Protein AF-A0A3S0KM63-F1 (afdb_monomer)

Nearest PDB structures (foldseek):
  2q67-assembly1_A  TM=4.157E-01  e=1.810E+00  Bacillus cereus
  3vou-assembly1_A-2  TM=3.425E-01  e=4.540E+00  Bacillus mycoides KBAB4
  6bgh-assembly1_A  TM=2.123E-01  e=7.678E+00  Homo sapiens

Secondary structure (DSSP, 8-state):
----------PPPHHHHHHHHHTT--HHHHHHHHHHHHHT---BTTB--TTS---S-HHHHHHHHHHHHHTTGGGGGG---

Solvent-accessible surface area (backbone atoms only — not comparable to full-atom values): 5010 Å² total; per-residue (Å²): 133,87,82,88,78,85,90,82,89,77,90,76,56,68,69,60,53,50,55,27,55,76,74,72,44,57,63,67,59,54,51,34,20,50,52,17,13,52,72,63,47,83,42,46,72,94,55,43,46,97,88,62,42,15,14,83,44,74,63,51,22,53,51,41,38,50,48,50,58,72,70,42,60,85,58,67,79,75,80,83,127

Foldseek 3Di:
DDDDDDDDDDDDDVVLVVVCVVVVHDSVLVVLQLVCLLVVPDDDQVGADPVNHHHPDDVSSVVSVVCCVVVCVVVPVPPDD

Structure (mmCIF, N/CA/C/O backbone):
data_AF-A0A3S0KM63-F1
#
_entry.id   AF-A0A3S0KM63-F1
#
loop_
_atom_site.group_PDB
_atom_site.id
_atom_site.type_symbol
_atom_site.label_atom_id
_atom_site.label_alt_id
_atom_site.label_comp_id
_atom_site.label_asym_id
_atom_site.label_entity_id
_atom_site.label_seq_id
_atom_site.pdbx_PDB_ins_code
_atom_site.Cartn_x
_atom_site.Cartn_y
_atom_site.Cartn_z
_atom_site.occupancy
_atom_site.B_iso_or_equiv
_atom_site.auth_seq_id
_atom_site.auth_comp_id
_atom_site.auth_asym_id
_atom_site.auth_atom_id
_atom_site.pdbx_PDB_model_num
ATOM 1 N N . MET A 1 1 ? -12.862 20.105 -3.005 1.00 48.00 1 MET A N 1
ATOM 2 C CA . MET A 1 1 ? -13.746 18.930 -3.144 1.00 48.00 1 MET A CA 1
ATOM 3 C C . MET A 1 1 ? -13.333 17.966 -2.047 1.00 48.00 1 MET A C 1
ATOM 5 O O . MET A 1 1 ? -12.154 17.652 -1.993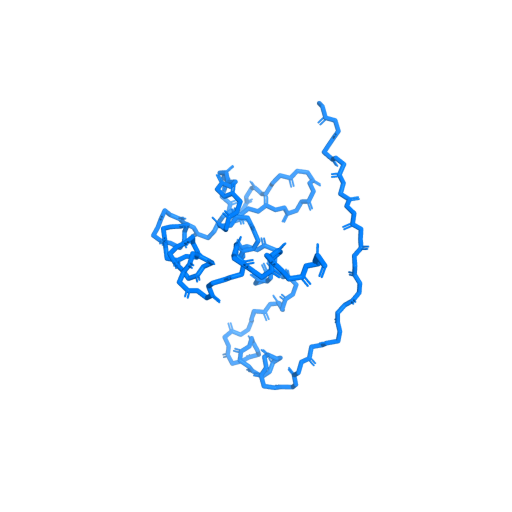 1.00 48.00 1 MET A O 1
ATOM 9 N N . GLN A 1 2 ? -14.212 17.645 -1.095 1.00 53.94 2 GLN A N 1
ATOM 10 C CA . GLN A 1 2 ? -13.865 16.696 -0.031 1.00 53.94 2 GLN A CA 1
ATOM 11 C C . GLN A 1 2 ? -13.807 15.300 -0.641 1.00 53.94 2 GLN A C 1
ATOM 13 O O . GLN A 1 2 ? -14.757 14.874 -1.296 1.00 53.94 2 GLN A O 1
ATOM 18 N N . GLU A 1 3 ? -12.684 14.621 -0.470 1.00 68.81 3 GLU A N 1
ATOM 19 C CA . GLU A 1 3 ? -12.516 13.263 -0.966 1.00 68.81 3 GLU A CA 1
ATOM 20 C C . GLU A 1 3 ? -13.199 12.320 0.016 1.00 68.81 3 GLU A C 1
ATOM 22 O O . GLU A 1 3 ? -12.807 12.215 1.176 1.00 68.81 3 GLU A O 1
ATOM 27 N N . GLN A 1 4 ? -14.304 11.723 -0.425 1.00 77.25 4 GLN A N 1
ATOM 28 C CA . GLN A 1 4 ? -15.076 10.791 0.385 1.00 77.25 4 GLN A CA 1
ATOM 29 C C . GLN A 1 4 ? -14.332 9.458 0.429 1.00 77.25 4 GLN A C 1
ATOM 31 O O . GLN A 1 4 ? -14.098 8.838 -0.608 1.00 77.25 4 GLN A O 1
ATOM 36 N N . THR A 1 5 ? -13.961 9.022 1.630 1.00 79.62 5 THR A N 1
ATOM 37 C CA . THR A 1 5 ? -13.321 7.728 1.869 1.00 79.62 5 THR A CA 1
ATOM 38 C C . THR A 1 5 ? -14.267 6.811 2.638 1.00 79.62 5 THR A C 1
ATOM 40 O O . THR A 1 5 ? -14.973 7.241 3.549 1.00 79.62 5 THR A O 1
ATOM 43 N N . ASN A 1 6 ? -14.279 5.530 2.267 1.00 86.38 6 ASN A N 1
ATOM 44 C CA . ASN A 1 6 ? -14.971 4.483 3.013 1.00 86.38 6 ASN A CA 1
ATOM 45 C C . ASN A 1 6 ? -13.942 3.732 3.863 1.00 86.38 6 ASN A C 1
ATOM 47 O O . ASN A 1 6 ? -12.917 3.292 3.341 1.00 86.38 6 ASN A O 1
ATOM 51 N N . ALA A 1 7 ? -14.208 3.587 5.161 1.00 88.00 7 ALA A N 1
ATOM 52 C CA . ALA A 1 7 ? -13.321 2.866 6.066 1.00 88.00 7 ALA A CA 1
ATOM 53 C C . ALA A 1 7 ? -13.605 1.359 6.028 1.00 88.00 7 ALA A C 1
ATOM 55 O O . ALA A 1 7 ? -14.757 0.933 6.103 1.00 88.00 7 ALA A O 1
ATOM 56 N N . ILE A 1 8 ? -12.539 0.564 5.959 1.00 92.00 8 ILE A N 1
ATOM 57 C CA . ILE A 1 8 ? -12.565 -0.881 6.191 1.00 92.0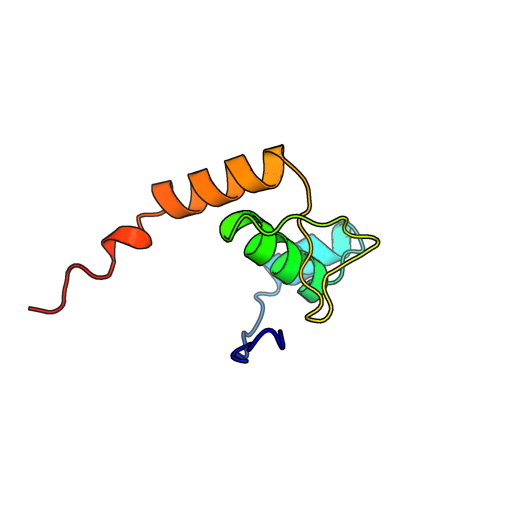0 8 ILE A CA 1
ATOM 58 C C . ILE A 1 8 ? -11.508 -1.225 7.243 1.00 92.00 8 ILE A C 1
ATOM 60 O O . ILE A 1 8 ? -10.465 -0.573 7.307 1.00 92.00 8 ILE A O 1
ATOM 64 N N . THR A 1 9 ? -11.768 -2.243 8.060 1.00 93.75 9 THR A N 1
ATOM 65 C CA . THR A 1 9 ? -10.789 -2.802 9.002 1.00 93.75 9 THR A CA 1
ATOM 66 C C . THR A 1 9 ? -10.277 -4.121 8.437 1.00 93.75 9 THR A C 1
ATOM 68 O O . THR A 1 9 ? -11.074 -4.961 8.024 1.00 93.75 9 THR A O 1
ATOM 71 N N . LEU A 1 10 ? -8.955 -4.283 8.390 1.00 93.88 10 LEU A N 1
ATOM 72 C CA . LEU A 1 10 ? -8.282 -5.478 7.888 1.00 93.88 10 LEU A CA 1
ATOM 73 C C . LEU A 1 10 ? -7.299 -5.969 8.947 1.00 93.88 10 LEU A C 1
ATOM 75 O O . LEU A 1 10 ? -6.415 -5.215 9.352 1.00 93.88 10 LEU A O 1
ATOM 79 N N . ASP A 1 11 ? -7.430 -7.228 9.353 1.00 96.62 11 ASP A N 1
ATOM 80 C CA . ASP A 1 11 ? -6.399 -7.893 10.144 1.00 96.62 11 ASP A C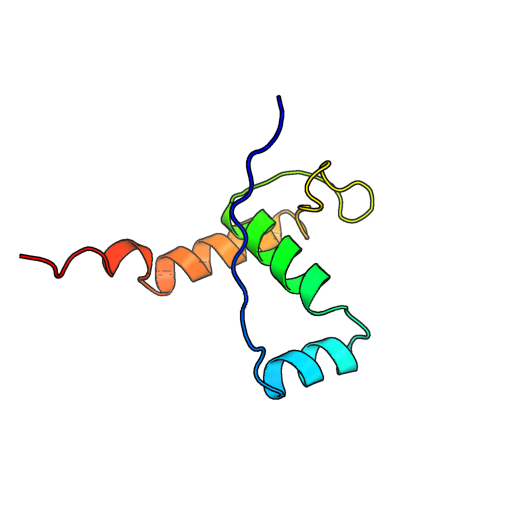A 1
ATOM 81 C C . ASP A 1 11 ? -5.207 -8.214 9.238 1.00 96.62 11 ASP A C 1
ATOM 83 O O . ASP A 1 11 ? -5.367 -8.780 8.151 1.00 96.62 11 ASP A O 1
ATOM 87 N N . LEU A 1 12 ? -4.004 -7.834 9.669 1.00 96.56 12 LEU A N 1
ATOM 88 C CA . LEU A 1 12 ? -2.790 -8.053 8.890 1.00 96.56 12 LEU A CA 1
ATOM 89 C C . LEU A 1 12 ? -2.132 -9.377 9.293 1.00 96.56 12 LEU A C 1
ATOM 91 O O . LEU A 1 12 ? -1.912 -9.606 10.486 1.00 96.56 12 LEU A O 1
ATOM 95 N N . PRO A 1 13 ? -1.774 -10.244 8.328 1.00 97.62 13 PRO A N 1
ATOM 96 C CA . PRO A 1 13 ? -1.036 -11.456 8.638 1.00 97.62 13 PRO A CA 1
ATOM 97 C C . PRO A 1 13 ? 0.362 -11.090 9.159 1.00 97.62 13 PRO A C 1
ATOM 99 O O . PRO A 1 13 ? 0.970 -10.125 8.675 1.00 97.62 13 PRO A O 1
ATOM 102 N N . PRO A 1 14 ? 0.914 -11.853 10.116 1.00 97.56 14 PRO A N 1
ATOM 103 C CA . PRO A 1 14 ? 2.203 -11.531 10.716 1.00 97.56 14 PRO A CA 1
ATOM 104 C C . PRO A 1 14 ? 3.350 -11.573 9.692 1.00 97.56 14 PRO A C 1
ATOM 106 O O . PRO A 1 14 ? 4.367 -10.924 9.894 1.00 97.56 14 PRO A O 1
ATOM 109 N N . GLU A 1 15 ? 3.198 -12.276 8.567 1.00 97.81 15 GLU A N 1
ATOM 110 C CA . GLU A 1 15 ? 4.126 -12.246 7.429 1.00 97.81 15 GLU A CA 1
ATOM 111 C C . GLU A 1 15 ? 4.251 -10.846 6.826 1.00 97.81 15 GLU A C 1
ATOM 113 O O . GLU A 1 15 ? 5.362 -10.400 6.549 1.00 97.81 15 GLU A O 1
ATOM 118 N N . PHE A 1 16 ? 3.125 -10.154 6.637 1.00 97.38 16 PHE A N 1
ATOM 119 C CA . PHE A 1 16 ? 3.115 -8.806 6.076 1.00 97.38 16 PHE A CA 1
ATOM 120 C C . PHE A 1 16 ? 3.662 -7.793 7.080 1.00 97.38 16 PHE A C 1
ATOM 122 O O . PHE A 1 16 ? 4.469 -6.945 6.716 1.00 97.38 16 PHE A O 1
ATOM 129 N N . VAL A 1 17 ? 3.288 -7.934 8.356 1.00 97.31 17 VAL A N 1
ATOM 130 C CA . VAL A 1 17 ? 3.823 -7.084 9.429 1.00 97.31 17 VAL A CA 1
ATOM 131 C C . VAL A 1 17 ? 5.343 -7.225 9.517 1.00 97.31 17 VAL A C 1
ATOM 133 O O . VA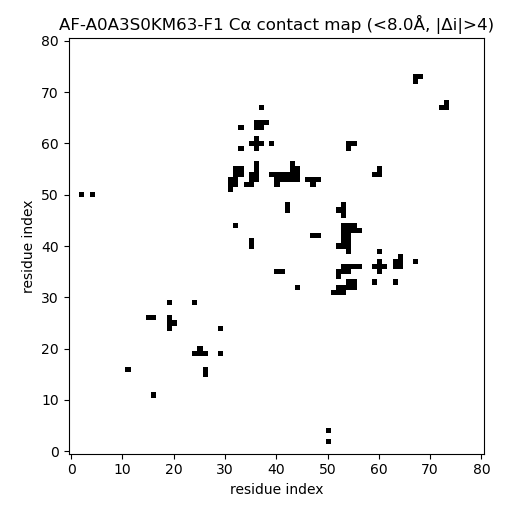L A 1 17 ? 6.042 -6.220 9.450 1.00 97.31 17 VAL A O 1
ATOM 136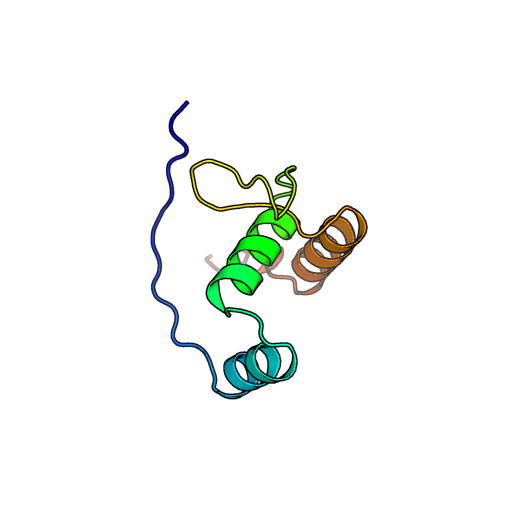 N N . ARG A 1 18 ? 5.868 -8.458 9.549 1.00 97.69 18 ARG A N 1
ATOM 137 C CA . ARG A 1 18 ? 7.318 -8.711 9.559 1.00 97.69 18 ARG A CA 1
ATOM 138 C C . ARG A 1 18 ? 8.023 -8.142 8.330 1.00 97.69 18 ARG A C 1
ATOM 140 O O . ARG A 1 18 ? 9.127 -7.628 8.459 1.00 97.69 18 ARG A O 1
ATOM 147 N N . LEU A 1 19 ? 7.412 -8.242 7.148 1.00 97.31 19 LEU A N 1
ATOM 148 C CA . LEU A 1 19 ? 7.976 -7.668 5.925 1.00 97.31 19 LEU A CA 1
ATOM 149 C C . LEU A 1 19 ? 8.154 -6.150 6.066 1.00 97.31 19 LEU A C 1
ATOM 151 O O . LEU A 1 19 ? 9.222 -5.633 5.767 1.00 97.31 19 LEU A O 1
ATOM 155 N N . CYS A 1 20 ? 7.138 -5.454 6.574 1.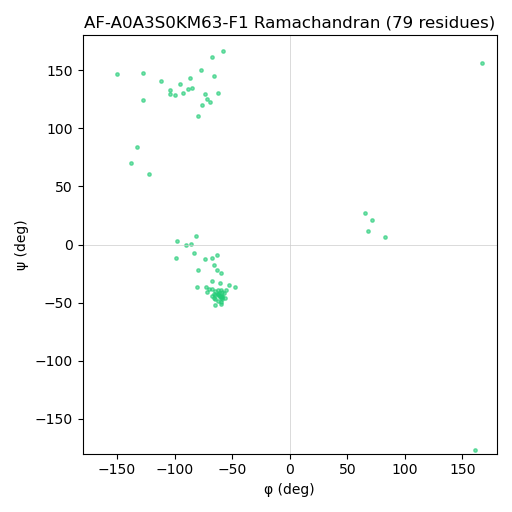00 97.06 20 CYS A N 1
ATOM 156 C CA . CYS A 1 20 ? 7.215 -4.020 6.839 1.00 97.06 20 CYS A CA 1
ATOM 157 C C . CYS A 1 20 ? 8.239 -3.678 7.936 1.00 97.06 20 CYS A C 1
ATOM 159 O O . CYS A 1 20 ? 8.986 -2.714 7.793 1.00 97.06 20 CYS A O 1
ATOM 161 N N . GLU A 1 21 ? 8.314 -4.478 9.003 1.00 96.44 21 GLU A N 1
ATOM 162 C CA . GLU A 1 21 ? 9.264 -4.282 10.107 1.00 96.44 21 GLU A CA 1
ATOM 163 C C . GLU A 1 21 ? 10.729 -4.389 9.665 1.00 96.44 21 GLU A C 1
ATOM 165 O O . GLU A 1 21 ? 11.549 -3.601 10.135 1.00 96.44 21 GLU A O 1
ATOM 170 N N . ILE A 1 22 ? 11.060 -5.320 8.758 1.00 96.94 22 ILE A N 1
ATOM 171 C CA . ILE A 1 22 ? 12.426 -5.495 8.225 1.00 96.94 22 ILE A CA 1
ATOM 172 C C . ILE A 1 22 ? 12.954 -4.190 7.617 1.00 96.94 22 ILE A C 1
ATOM 174 O O . ILE A 1 22 ? 14.117 -3.844 7.823 1.00 96.94 22 ILE A O 1
ATOM 178 N N . ASP A 1 23 ? 12.084 -3.454 6.927 1.00 94.56 23 ASP A N 1
ATOM 179 C CA . ASP A 1 23 ? 12.421 -2.200 6.251 1.00 94.56 23 ASP A CA 1
ATOM 180 C C . ASP A 1 23 ? 12.050 -0.950 7.076 1.00 94.56 23 ASP A C 1
ATOM 182 O O . ASP A 1 23 ? 12.229 0.179 6.617 1.00 94.56 23 ASP A O 1
ATOM 186 N N . GLY A 1 24 ? 11.538 -1.120 8.303 1.00 96.00 24 GLY A N 1
ATOM 187 C CA . GLY A 1 24 ? 11.121 -0.018 9.177 1.00 96.00 24 GLY A CA 1
ATOM 188 C C . GLY A 1 24 ? 9.923 0.785 8.652 1.00 96.00 24 GLY A C 1
ATOM 189 O O . GLY A 1 24 ? 9.796 1.974 8.948 1.00 96.00 24 GLY A O 1
ATOM 190 N N . ILE A 1 25 ? 9.059 0.158 7.853 1.00 95.19 25 ILE A N 1
ATOM 191 C CA . ILE A 1 25 ? 7.909 0.791 7.201 1.00 95.19 25 ILE A CA 1
ATOM 192 C C . ILE A 1 25 ? 6.648 0.582 8.050 1.00 95.19 25 ILE A C 1
ATOM 194 O O . ILE A 1 25 ? 6.387 -0.513 8.537 1.00 95.19 25 ILE A O 1
ATOM 198 N N . ASP A 1 26 ? 5.819 1.619 8.194 1.00 95.12 26 ASP A N 1
ATOM 199 C CA . ASP A 1 26 ? 4.466 1.476 8.747 1.00 95.12 26 ASP A CA 1
ATOM 200 C C . ASP A 1 26 ? 3.572 0.698 7.751 1.00 95.12 26 ASP A C 1
ATOM 202 O O . ASP A 1 26 ? 3.395 1.156 6.614 1.00 95.12 26 ASP A O 1
ATOM 206 N N . PRO A 1 27 ? 2.962 -0.441 8.138 1.00 96.25 27 PRO A N 1
ATOM 207 C CA . PRO A 1 27 ? 2.051 -1.184 7.269 1.00 96.25 27 PRO A CA 1
ATOM 208 C C . PRO A 1 27 ? 0.919 -0.327 6.687 1.00 96.25 27 PRO A C 1
ATOM 210 O O . PRO A 1 27 ? 0.525 -0.522 5.534 1.00 96.25 27 PRO A O 1
ATOM 213 N N . ALA A 1 28 ? 0.407 0.650 7.445 1.00 93.62 28 ALA A N 1
ATOM 214 C CA . ALA A 1 28 ? -0.644 1.539 6.962 1.00 93.62 28 ALA A CA 1
ATOM 215 C C . ALA A 1 28 ? -0.146 2.462 5.839 1.00 93.62 28 ALA A C 1
ATOM 217 O O . ALA A 1 28 ? -0.876 2.688 4.870 1.00 93.62 28 ALA A O 1
ATOM 218 N N . LEU A 1 29 ? 1.093 2.957 5.934 1.00 93.69 29 LEU A N 1
ATOM 219 C CA . LEU A 1 29 ? 1.738 3.741 4.879 1.00 93.69 29 LEU A CA 1
ATOM 220 C C . LEU A 1 29 ? 1.892 2.906 3.604 1.00 93.69 29 LEU A C 1
ATOM 222 O O . LEU A 1 29 ? 1.472 3.345 2.533 1.00 93.69 29 LEU A O 1
ATOM 226 N N . MET A 1 30 ? 2.411 1.681 3.736 1.00 95.12 30 MET A N 1
ATOM 227 C CA . MET A 1 30 ? 2.609 0.775 2.602 1.00 95.12 30 MET A CA 1
ATOM 228 C C . MET A 1 30 ? 1.291 0.469 1.875 1.00 95.12 30 MET A C 1
ATOM 230 O O . MET A 1 30 ? 1.214 0.557 0.647 1.00 95.12 30 MET A O 1
ATOM 234 N N . LEU A 1 31 ? 0.232 0.150 2.627 1.00 95.56 31 LEU A N 1
ATOM 235 C CA . LEU A 1 31 ? -1.084 -0.157 2.061 1.00 95.56 31 LEU A CA 1
ATOM 236 C C . LEU A 1 31 ? -1.716 1.054 1.373 1.00 95.56 31 LEU A C 1
ATOM 238 O O . LEU A 1 31 ? -2.256 0.917 0.275 1.00 95.56 31 LEU A O 1
ATOM 242 N N . ARG A 1 32 ? -1.635 2.246 1.979 1.00 94.00 32 ARG A N 1
ATOM 243 C CA . ARG A 1 32 ? -2.153 3.474 1.357 1.00 94.00 32 ARG A CA 1
ATOM 244 C C . ARG A 1 32 ? -1.425 3.791 0.060 1.00 94.00 32 ARG A C 1
ATOM 246 O O . ARG A 1 32 ? -2.085 4.119 -0.922 1.00 94.00 32 ARG A O 1
ATOM 253 N N . GLY A 1 33 ? -0.102 3.652 0.030 1.00 94.50 33 GLY A N 1
ATOM 254 C CA . GLY A 1 33 ? 0.664 3.888 -1.188 1.00 94.50 33 GLY A CA 1
ATOM 255 C C . GLY A 1 33 ? 0.329 2.893 -2.293 1.00 94.50 33 GLY A C 1
ATOM 256 O O . GLY A 1 33 ? 0.033 3.301 -3.413 1.00 94.50 33 GLY A O 1
ATOM 257 N N . PHE A 1 34 ? 0.211 1.605 -1.962 1.00 95.31 34 PHE A N 1
ATOM 258 C CA . PHE A 1 34 ? -0.232 0.597 -2.926 1.00 95.31 34 PHE A CA 1
ATOM 259 C C . PHE A 1 34 ? -1.632 0.895 -3.493 1.00 95.31 34 PHE A C 1
ATOM 261 O O . PHE A 1 34 ? -1.843 0.815 -4.703 1.00 95.31 34 PHE A O 1
ATOM 268 N N . ILE A 1 35 ? -2.594 1.278 -2.646 1.00 94.62 35 ILE A N 1
ATOM 269 C CA . ILE A 1 35 ? -3.941 1.671 -3.094 1.00 94.62 35 ILE A CA 1
ATOM 270 C C . ILE A 1 35 ? -3.862 2.895 -4.015 1.00 94.62 35 ILE A C 1
ATOM 272 O O . ILE A 1 35 ? -4.490 2.907 -5.077 1.00 94.62 35 ILE A O 1
ATOM 276 N N . ALA A 1 36 ? -3.067 3.904 -3.647 1.00 94.94 36 ALA A N 1
ATOM 277 C CA . ALA A 1 36 ? -2.844 5.082 -4.476 1.00 94.94 36 ALA A CA 1
ATOM 278 C C . ALA A 1 36 ? -2.254 4.705 -5.844 1.00 94.94 36 ALA A C 1
ATOM 280 O O . ALA A 1 36 ? -2.714 5.217 -6.869 1.00 94.94 36 ALA A O 1
ATOM 281 N N . ASP A 1 37 ? -1.310 3.763 -5.871 1.00 95.62 37 ASP A N 1
ATOM 282 C CA . ASP A 1 37 ? -0.674 3.278 -7.089 1.00 95.62 37 ASP A CA 1
ATOM 283 C C . ASP A 1 37 ? -1.668 2.545 -8.007 1.00 95.62 37 ASP A C 1
ATOM 285 O O . ASP A 1 37 ? -1.755 2.851 -9.200 1.00 95.62 37 ASP A O 1
ATOM 289 N N . VAL A 1 38 ? -2.492 1.644 -7.456 1.00 95.00 38 VAL A N 1
ATOM 290 C CA . VAL A 1 38 ? -3.557 0.947 -8.206 1.00 95.00 38 VAL A CA 1
ATOM 291 C C . VAL A 1 38 ? -4.567 1.945 -8.788 1.00 95.00 38 VAL A C 1
ATOM 293 O O . VAL A 1 38 ? -4.952 1.847 -9.962 1.00 95.00 38 VAL A O 1
ATOM 296 N N . CYS A 1 39 ? -4.976 2.936 -7.992 1.00 92.81 39 CYS A N 1
ATOM 297 C CA . CYS A 1 39 ? -5.922 3.976 -8.397 1.00 92.81 39 CYS A CA 1
ATOM 298 C C . CYS A 1 39 ? -5.320 5.015 -9.358 1.00 92.81 39 CYS A C 1
ATOM 300 O O . CYS A 1 39 ? -6.069 5.780 -9.964 1.00 92.81 39 CYS A O 1
ATOM 302 N N . GLY A 1 40 ? -3.996 5.039 -9.539 1.00 91.88 40 GLY A N 1
ATOM 303 C CA . GLY A 1 40 ? -3.306 6.031 -10.366 1.00 91.88 40 GLY A CA 1
ATOM 304 C C . GLY A 1 40 ? -3.282 7.434 -9.754 1.00 91.88 40 GLY A C 1
ATOM 305 O O . GLY A 1 40 ? -3.102 8.409 -10.483 1.00 91.88 40 GLY A O 1
ATOM 306 N N . ILE A 1 41 ? -3.468 7.546 -8.436 1.00 91.44 41 ILE A N 1
ATOM 307 C CA . ILE A 1 41 ? -3.388 8.813 -7.707 1.00 91.44 41 ILE A CA 1
ATOM 308 C C . ILE A 1 41 ? -1.969 9.365 -7.847 1.00 91.44 41 ILE A C 1
ATOM 310 O O . ILE A 1 41 ? -0.992 8.659 -7.624 1.00 91.44 41 ILE A O 1
ATOM 314 N N . THR A 1 42 ? -1.840 10.636 -8.218 1.00 84.06 42 THR A N 1
ATOM 315 C CA . THR A 1 42 ? -0.542 11.307 -8.350 1.00 84.06 42 THR A CA 1
ATOM 316 C C . THR A 1 42 ? -0.293 12.234 -7.170 1.00 84.06 42 THR A C 1
ATOM 318 O O . THR A 1 42 ? -1.156 13.037 -6.823 1.00 84.06 42 THR A O 1
ATOM 321 N N . GLY A 1 43 ? 0.896 12.152 -6.586 1.00 80.56 43 GLY A N 1
ATOM 322 C CA . GLY A 1 43 ? 1.331 12.953 -5.445 1.00 80.56 43 GLY A CA 1
ATOM 323 C C . GLY A 1 43 ? 2.609 12.353 -4.876 1.00 80.56 43 GLY A C 1
ATOM 324 O O . GLY A 1 43 ? 2.874 11.172 -5.099 1.00 80.56 43 GLY A O 1
ATOM 325 N N . TRP A 1 44 ? 3.413 13.154 -4.185 1.00 76.69 44 TRP A N 1
ATOM 326 C CA . TRP A 1 44 ? 4.643 12.659 -3.577 1.00 76.69 44 TRP A CA 1
ATOM 327 C C . TRP A 1 44 ? 4.352 12.095 -2.189 1.00 76.69 44 TRP A C 1
ATOM 329 O O . TRP A 1 44 ? 3.578 12.688 -1.447 1.00 76.69 44 TRP A O 1
ATOM 339 N N . LEU A 1 45 ? 5.028 11.015 -1.794 1.00 80.81 45 LEU A N 1
ATOM 340 C CA . LEU A 1 45 ? 4.974 10.464 -0.428 1.00 80.81 45 LEU A CA 1
ATOM 341 C C . LEU A 1 45 ? 5.154 11.526 0.674 1.00 80.81 45 LEU A C 1
ATOM 343 O O . LEU A 1 45 ? 4.509 11.458 1.713 1.00 80.81 45 LEU A O 1
ATOM 347 N N . HIS A 1 46 ? 6.012 12.524 0.436 1.00 82.44 46 HIS A N 1
ATOM 348 C CA . HIS A 1 46 ? 6.282 13.614 1.380 1.00 82.44 46 HIS A CA 1
ATOM 349 C C . HIS A 1 46 ? 5.255 14.764 1.316 1.00 82.44 46 HIS A C 1
ATOM 351 O O . HIS A 1 46 ? 5.298 15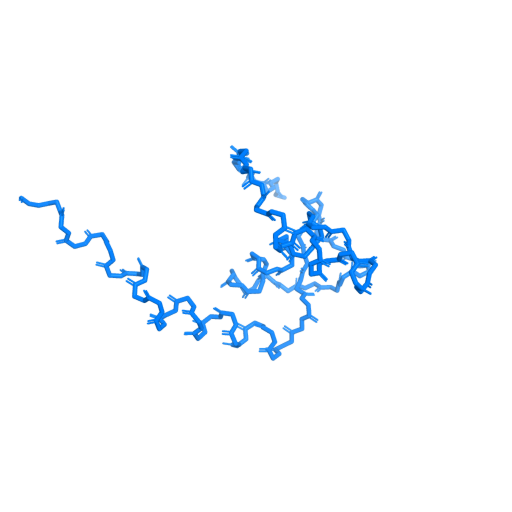.664 2.150 1.00 82.44 46 HIS A O 1
ATOM 357 N N . VAL A 1 47 ? 4.332 14.740 0.345 1.00 86.06 47 VAL A N 1
ATOM 358 C CA . VAL A 1 47 ? 3.198 15.672 0.210 1.00 86.06 47 VAL A CA 1
ATOM 359 C C . VAL A 1 47 ? 1.940 14.882 -0.190 1.00 86.06 47 VAL A C 1
ATOM 361 O O . VAL A 1 47 ? 1.490 14.967 -1.340 1.00 86.06 47 VAL A O 1
ATOM 364 N N . PRO A 1 48 ? 1.381 14.065 0.720 1.00 86.19 48 PRO A N 1
ATOM 365 C CA . PRO A 1 48 ? 0.188 13.292 0.421 1.00 86.19 48 PRO A CA 1
ATOM 366 C C . PRO A 1 48 ? -1.034 14.192 0.238 1.00 86.19 48 PRO A C 1
ATOM 368 O O . PRO A 1 48 ? -1.073 15.340 0.692 1.00 86.19 48 PRO A O 1
ATOM 371 N N . ARG A 1 49 ? -2.070 13.651 -0.407 1.00 87.75 49 ARG A N 1
ATOM 372 C CA . ARG A 1 49 ? -3.404 14.264 -0.401 1.00 87.75 49 ARG A CA 1
ATOM 373 C C . ARG A 1 49 ? -3.922 14.412 1.028 1.00 87.75 49 ARG A C 1
ATOM 375 O O . ARG A 1 49 ? -3.429 13.792 1.968 1.00 87.75 49 ARG A O 1
ATOM 382 N N . THR A 1 50 ? -4.980 15.199 1.187 1.00 88.25 50 THR A N 1
ATOM 383 C CA . THR A 1 50 ? -5.630 15.424 2.488 1.00 88.25 50 THR A CA 1
ATOM 384 C C . THR A 1 50 ? -6.161 14.149 3.145 1.00 88.25 50 THR A C 1
ATOM 386 O O . THR A 1 50 ? -6.298 14.107 4.362 1.00 88.25 50 THR A O 1
ATOM 389 N N . ASP A 1 51 ? -6.457 13.116 2.355 1.00 87.38 51 ASP A N 1
ATOM 390 C CA . ASP A 1 51 ? -6.894 11.794 2.817 1.00 87.38 51 ASP A CA 1
ATOM 391 C C . ASP A 1 51 ? -5.721 10.845 3.153 1.00 87.38 51 ASP A C 1
ATOM 393 O O . ASP A 1 51 ? -5.935 9.711 3.582 1.00 87.38 51 ASP A O 1
ATOM 397 N N . GLY A 1 52 ? -4.478 11.310 3.000 1.00 89.81 52 GLY A N 1
ATOM 398 C CA . GLY A 1 52 ? -3.266 10.556 3.303 1.00 89.81 52 GLY A CA 1
ATOM 399 C C . GLY A 1 52 ? -2.805 9.611 2.193 1.00 89.81 52 GLY A C 1
ATOM 400 O O . GLY A 1 52 ? -1.861 8.859 2.428 1.00 89.81 52 GLY A O 1
ATOM 401 N N . TYR A 1 53 ? -3.433 9.624 1.011 1.00 92.75 53 TYR A N 1
ATOM 402 C CA . TYR A 1 53 ? -2.999 8.814 -0.129 1.00 92.75 53 TYR A CA 1
ATOM 403 C C . TYR A 1 53 ? -1.957 9.555 -0.976 1.00 92.75 53 TYR A C 1
ATOM 405 O O . TYR A 1 53 ? -2.118 10.726 -1.332 1.00 92.75 53 TYR A O 1
ATOM 413 N N . ALA A 1 54 ? -0.887 8.847 -1.327 1.00 93.12 54 ALA A N 1
ATOM 414 C CA . ALA A 1 54 ? 0.176 9.303 -2.215 1.00 93.12 54 ALA A CA 1
ATOM 415 C C . ALA A 1 54 ? 0.774 8.101 -2.941 1.00 93.12 54 ALA A C 1
ATOM 417 O O . ALA A 1 54 ? 0.849 7.023 -2.363 1.00 93.12 54 ALA A O 1
ATOM 418 N N . SER A 1 55 ? 1.205 8.287 -4.184 1.00 93.81 55 SER A N 1
ATOM 419 C CA . SER A 1 55 ? 1.855 7.223 -4.951 1.00 93.81 55 SER A CA 1
ATOM 420 C C . SER A 1 55 ? 3.300 7.028 -4.499 1.00 93.81 55 SER A C 1
ATOM 422 O O . SER A 1 55 ? 3.966 7.982 -4.084 1.00 93.81 55 SER A O 1
ATOM 424 N N . HIS A 1 56 ? 3.790 5.795 -4.615 1.00 93.44 56 HIS A N 1
ATOM 425 C CA . HIS A 1 56 ? 5.203 5.486 -4.415 1.00 93.44 56 HIS A CA 1
ATOM 426 C C . HIS A 1 56 ? 6.061 5.839 -5.641 1.00 93.44 56 HIS A C 1
ATOM 428 O O . HIS A 1 56 ? 7.249 6.111 -5.486 1.00 93.44 56 HIS A O 1
ATOM 434 N N . GLY A 1 57 ? 5.461 5.939 -6.834 1.00 91.88 57 GLY A N 1
ATOM 435 C CA . GLY A 1 57 ? 6.164 6.347 -8.047 1.00 91.88 57 GLY A CA 1
ATOM 436 C C . GLY A 1 57 ? 5.462 5.960 -9.352 1.00 91.88 57 GLY A C 1
ATOM 437 O O . GLY A 1 57 ? 4.313 5.510 -9.391 1.00 91.88 57 GLY A O 1
ATOM 438 N N . SER A 1 58 ? 6.103 6.248 -10.487 1.00 90.06 58 SER A N 1
ATOM 439 C CA . SER A 1 58 ? 5.549 5.931 -11.815 1.00 90.06 58 SER A CA 1
ATOM 440 C C . SER A 1 58 ? 5.582 4.446 -12.140 1.00 90.06 58 SER A C 1
ATOM 442 O O . SER A 1 58 ? 4.661 3.948 -12.792 1.00 90.06 58 SER A O 1
ATOM 444 N N . ASP A 1 59 ? 6.628 3.755 -11.707 1.00 94.31 59 ASP A N 1
ATOM 445 C CA . ASP A 1 59 ? 6.836 2.349 -12.035 1.00 94.31 59 ASP A CA 1
ATOM 446 C C . ASP A 1 59 ? 5.979 1.484 -11.115 1.00 94.31 59 ASP A C 1
ATOM 448 O O . ASP A 1 59 ? 5.334 0.541 -11.569 1.00 94.31 59 ASP A O 1
ATOM 452 N N . GLU A 1 60 ? 5.841 1.890 -9.856 1.00 95.25 60 GLU A N 1
ATOM 453 C CA . GLU A 1 60 ? 4.948 1.296 -8.868 1.00 95.25 60 GLU A CA 1
ATOM 454 C C . GLU A 1 60 ? 3.495 1.356 -9.344 1.00 95.25 60 GLU A C 1
ATOM 456 O O . GLU A 1 60 ? 2.814 0.332 -9.348 1.00 95.25 60 GLU A O 1
ATOM 461 N N . ARG A 1 61 ? 3.037 2.501 -9.875 1.00 94.50 61 ARG A N 1
ATOM 462 C CA . ARG A 1 61 ? 1.713 2.622 -10.518 1.00 94.50 61 ARG A CA 1
ATOM 463 C C . ARG A 1 61 ? 1.516 1.626 -11.656 1.00 94.50 61 ARG A C 1
ATOM 465 O O . ARG A 1 61 ? 0.471 0.978 -11.738 1.00 94.50 61 ARG A O 1
ATOM 472 N N . GLN A 1 62 ? 2.504 1.487 -12.539 1.00 93.75 62 GLN A N 1
ATOM 473 C CA . GLN A 1 62 ? 2.423 0.542 -13.657 1.00 93.75 62 GLN A CA 1
ATOM 474 C C . GLN A 1 62 ? 2.378 -0.909 -13.163 1.00 93.75 62 GLN A C 1
ATOM 476 O O . GLN A 1 62 ? 1.518 -1.680 -13.596 1.00 93.75 62 GLN A O 1
ATOM 481 N N . MET A 1 63 ? 3.252 -1.274 -12.225 1.00 95.31 63 MET A N 1
ATOM 482 C CA . MET A 1 63 ? 3.344 -2.626 -11.675 1.00 95.31 63 MET A CA 1
ATOM 483 C C . MET A 1 63 ? 2.111 -3.003 -10.852 1.00 95.31 63 MET A C 1
ATOM 485 O O . MET A 1 63 ? 1.562 -4.088 -11.043 1.00 95.31 63 MET A O 1
ATOM 489 N N . ALA A 1 64 ? 1.626 -2.109 -9.990 1.00 94.69 64 ALA A N 1
ATOM 490 C CA . ALA A 1 64 ? 0.435 -2.332 -9.177 1.00 94.69 64 ALA A CA 1
ATOM 491 C C . ALA A 1 64 ? -0.804 -2.540 -10.058 1.00 94.69 64 ALA A C 1
ATOM 493 O O . ALA A 1 64 ? -1.596 -3.459 -9.832 1.00 94.69 64 ALA A O 1
ATOM 494 N N . ARG A 1 65 ? -0.942 -1.749 -11.129 1.00 91.00 65 ARG A N 1
ATOM 495 C CA . ARG A 1 65 ? -2.047 -1.893 -12.083 1.00 91.00 65 ARG A CA 1
ATOM 496 C C . ARG A 1 65 ? -1.933 -3.167 -12.918 1.00 91.00 65 ARG A C 1
ATOM 498 O O . ARG A 1 65 ? -2.942 -3.838 -13.139 1.00 91.00 65 ARG A O 1
ATOM 505 N N . ALA A 1 66 ? -0.720 -3.544 -13.323 1.00 92.69 66 ALA A N 1
ATOM 506 C CA . ALA A 1 66 ? -0.467 -4.819 -13.989 1.00 92.69 66 ALA A CA 1
ATOM 507 C C . ALA A 1 66 ? -0.803 -6.013 -13.079 1.00 92.69 66 ALA A C 1
ATOM 509 O O . ALA A 1 66 ? -1.445 -6.960 -13.533 1.00 92.69 66 ALA A O 1
ATOM 510 N N . TYR A 1 67 ? -0.430 -5.958 -11.796 1.00 92.62 67 TYR A N 1
ATOM 511 C CA . TYR A 1 67 ? -0.805 -6.960 -10.797 1.00 92.62 67 TYR A CA 1
ATOM 512 C C . TYR A 1 67 ? -2.326 -7.055 -10.643 1.00 92.62 67 TYR A C 1
ATOM 514 O O . TYR A 1 67 ? -2.878 -8.144 -10.784 1.00 92.62 67 TYR A O 1
ATOM 522 N N . PHE A 1 68 ? -3.015 -5.926 -10.440 1.00 89.38 68 PHE A N 1
ATOM 523 C CA . PHE A 1 68 ? -4.474 -5.885 -10.291 1.00 89.38 68 PHE A CA 1
ATOM 524 C C . PHE A 1 68 ? -5.201 -6.502 -11.497 1.00 89.38 68 PHE A C 1
ATOM 526 O O . PHE A 1 68 ? -6.151 -7.272 -11.338 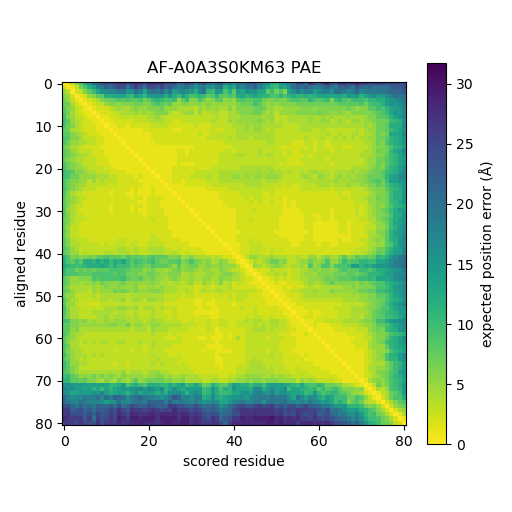1.00 89.38 68 PHE A O 1
ATOM 533 N N . TRP A 1 69 ? -4.721 -6.217 -12.712 1.00 87.88 69 TRP A N 1
ATOM 534 C CA . TRP A 1 69 ? -5.241 -6.828 -13.933 1.00 87.88 69 TRP A CA 1
ATOM 535 C C . TRP A 1 69 ? -4.982 -8.341 -13.966 1.00 87.88 69 TRP A C 1
ATOM 537 O O . TRP A 1 69 ? -5.913 -9.128 -14.134 1.00 87.88 69 TRP A O 1
ATOM 547 N N . ARG A 1 70 ? -3.730 -8.768 -13.761 1.00 89.44 70 ARG A N 1
ATOM 548 C CA . ARG A 1 70 ? -3.316 -10.179 -13.862 1.00 89.44 70 ARG A CA 1
ATOM 549 C C . ARG A 1 70 ? -3.902 -11.079 -12.785 1.00 89.44 70 ARG A C 1
ATOM 551 O O . ARG A 1 70 ? -4.154 -12.244 -13.067 1.00 89.44 70 ARG A O 1
ATOM 558 N N . ALA A 1 71 ? -4.138 -10.554 -11.587 1.00 89.69 71 ALA A N 1
ATOM 559 C CA . ALA A 1 71 ? -4.790 -11.283 -10.506 1.00 89.69 71 ALA A CA 1
ATOM 560 C C . ALA A 1 71 ? -6.238 -11.681 -10.858 1.00 89.69 71 ALA A C 1
ATOM 562 O O . ALA A 1 71 ? -6.869 -12.421 -10.110 1.00 89.69 71 ALA A O 1
ATOM 563 N N . GLY A 1 72 ? -6.786 -11.189 -11.980 1.00 75.50 72 GLY A N 1
ATOM 564 C CA . GLY A 1 72 ? -8.130 -11.535 -12.435 1.00 75.50 72 GLY A CA 1
ATOM 565 C C . GLY A 1 72 ? -9.226 -10.982 -11.526 1.00 75.50 72 GLY A C 1
ATOM 566 O O . GLY A 1 72 ? -10.387 -11.341 -11.694 1.00 75.50 72 GLY A O 1
ATOM 567 N N . LEU A 1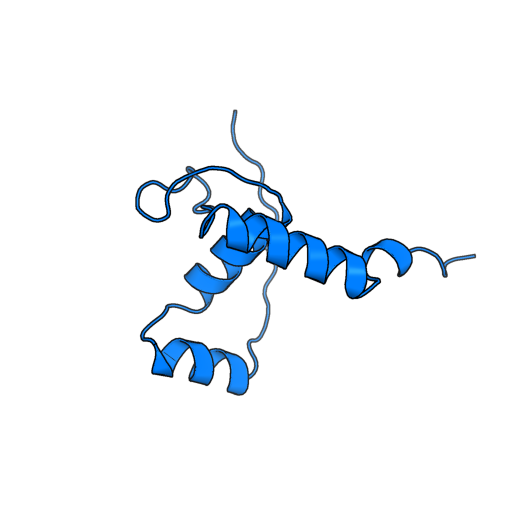 73 ? -8.887 -10.084 -10.591 1.00 66.88 73 LEU A N 1
ATOM 568 C CA . LEU A 1 73 ? -9.836 -9.492 -9.644 1.00 66.88 73 LEU A CA 1
ATOM 569 C C . LEU A 1 73 ? -10.944 -8.721 -10.371 1.00 66.88 73 LEU A C 1
ATOM 571 O O . LEU A 1 73 ? -12.098 -8.756 -9.956 1.00 66.88 73 LEU A O 1
ATOM 575 N N . HIS A 1 74 ? -10.613 -8.107 -11.509 1.00 63.22 74 HIS A N 1
ATOM 576 C CA . HIS A 1 74 ? -11.577 -7.450 -12.391 1.00 63.22 74 HIS A CA 1
ATOM 577 C C . HIS A 1 74 ? -12.585 -8.421 -13.046 1.00 63.22 74 HIS A C 1
ATOM 579 O O . HIS A 1 74 ? -13.637 -7.982 -13.500 1.00 63.22 74 HIS A O 1
ATOM 585 N N . CYS A 1 75 ? -12.296 -9.728 -13.069 1.00 57.53 75 CYS A N 1
ATOM 586 C CA . CYS A 1 75 ? -13.166 -10.777 -13.611 1.00 57.53 75 CYS A CA 1
ATOM 587 C C . CYS A 1 75 ? -13.970 -11.527 -12.536 1.00 57.53 75 CYS A C 1
ATOM 589 O O . CYS A 1 75 ? -14.896 -12.265 -12.883 1.00 57.53 75 CYS A O 1
ATOM 591 N N . LEU A 1 76 ? -13.665 -11.350 -11.243 1.00 57.53 76 LEU A N 1
ATOM 592 C CA . LEU A 1 76 ? -14.349 -12.060 -10.151 1.00 57.53 76 LEU A CA 1
ATOM 593 C C . LEU A 1 76 ? -15.822 -11.647 -9.968 1.00 57.53 76 LEU A C 1
ATOM 595 O O . LEU A 1 76 ? -16.567 -12.352 -9.295 1.00 57.53 76 LEU A O 1
ATOM 599 N N . GLN A 1 77 ? -16.283 -10.567 -10.608 1.00 55.31 77 GLN A N 1
ATOM 600 C CA . GLN A 1 77 ? -17.699 -10.165 -10.616 1.00 55.31 77 GLN A CA 1
ATOM 601 C C . GLN A 1 77 ? -18.571 -10.923 -11.642 1.00 55.31 77 GLN A C 1
ATOM 603 O O . GLN A 1 77 ? -19.743 -10.596 -11.807 1.00 55.31 77 GLN A O 1
ATOM 608 N N . SER A 1 78 ? -18.046 -11.953 -12.317 1.00 53.78 78 SER A N 1
ATOM 609 C CA . SER A 1 78 ? -18.771 -12.659 -13.394 1.00 53.78 78 SER A CA 1
ATOM 610 C C . SER A 1 78 ? -19.630 -13.852 -12.947 1.00 53.78 78 SER A C 1
ATOM 612 O O . SER A 1 78 ? -20.283 -14.457 -13.793 1.00 53.78 78 SER A O 1
ATOM 614 N N . SER A 1 79 ? -19.669 -14.194 -11.655 1.00 51.69 79 SER A N 1
ATOM 615 C CA . SER A 1 79 ? -20.439 -15.346 -11.147 1.00 51.69 79 SER A CA 1
ATOM 616 C C . SER A 1 79 ? -21.469 -14.941 -10.095 1.00 51.69 79 SER A C 1
ATOM 618 O O . SER A 1 79 ? -21.439 -15.412 -8.965 1.00 51.69 79 SER A O 1
ATOM 620 N N . SER A 1 80 ? -22.398 -14.077 -10.497 1.00 50.16 80 SER A N 1
ATOM 621 C CA . SER A 1 80 ? -23.745 -14.020 -9.921 1.00 50.16 80 SER A CA 1
ATOM 622 C C . SER A 1 80 ? -24.742 -13.970 -11.077 1.00 50.16 80 SER A C 1
ATOM 624 O O . SER A 1 80 ? -25.140 -12.896 -11.528 1.00 50.16 80 SER A O 1
ATOM 626 N N . ARG A 1 81 ? -25.083 -15.148 -11.602 1.00 43.09 81 ARG A N 1
ATOM 627 C CA . ARG A 1 81 ? -26.305 -15.411 -12.367 1.00 43.09 81 ARG A CA 1
ATOM 628 C C . ARG A 1 81 ? -26.938 -16.675 -11.822 1.00 43.09 81 ARG A C 1
ATOM 630 O O . ARG A 1 81 ? -26.163 -17.615 -11.543 1.00 43.09 81 ARG A O 1
#

Radius of gyration: 14.45 Å; Cα contacts (8 Å, |Δi|>4): 72; chains: 1; bounding box: 39×34×25 Å

pLDDT: mean 86.46, std 14.0, range [43.09, 97.81]

Mean predicted aligned error: 6.25 Å

Sequence (81 aa):
MQEQTNAITLDLPPEFVRLCEIDGIDPALMLRGFIADVCGITGWLHVPRTDGYASHGSDERQMARAYFWRAGLHCLQSSSR